Protein AF-A0A518CKQ8-F1 (afdb_monomer)

InterPro domains:
  IPR009061 Putative DNA-binding domain s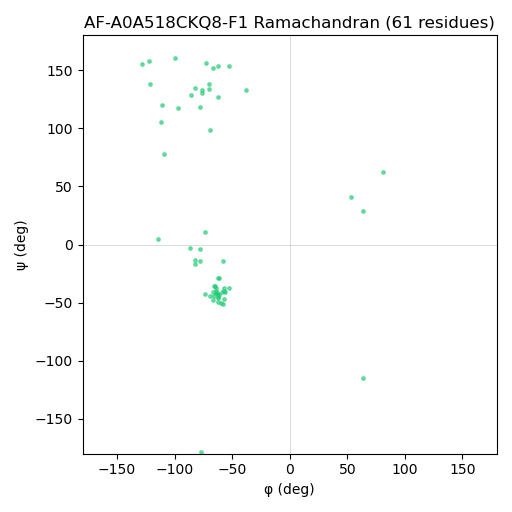uperfamily [SSF46955] (9-56)
  IPR041657 Helix-turn-helix domain, group 17 [PF12728] (9-58)

Structure (mmCIF, N/CA/C/O backbone):
data_AF-A0A518CKQ8-F1
#
_entry.id   AF-A0A518CKQ8-F1
#
loop_
_atom_site.group_PDB
_atom_site.id
_atom_site.type_symbol
_atom_site.label_atom_id
_atom_site.label_alt_id
_atom_site.label_comp_id
_atom_site.label_asym_id
_atom_site.label_entity_id
_atom_site.label_seq_id
_atom_site.pdbx_PDB_ins_code
_atom_site.Cartn_x
_atom_site.Cartn_y
_atom_site.Cartn_z
_atom_site.occupancy
_atom_site.B_iso_or_equiv
_atom_site.auth_seq_id
_atom_site.auth_comp_id
_atom_site.auth_asym_id
_atom_site.auth_atom_id
_atom_site.pdbx_PDB_model_num
ATOM 1 N N . MET A 1 1 ? -16.608 10.071 -16.461 1.00 41.78 1 MET A N 1
ATOM 2 C CA . MET A 1 1 ? -15.315 10.774 -16.342 1.00 41.78 1 MET A CA 1
ATOM 3 C C . MET A 1 1 ? -14.458 9.933 -15.409 1.00 41.78 1 MET A C 1
ATOM 5 O O . MET A 1 1 ? -14.783 9.880 -14.235 1.00 41.78 1 MET A O 1
ATOM 9 N N . LYS A 1 2 ? -13.508 9.143 -15.930 1.00 43.06 2 LYS A N 1
ATOM 10 C CA . LYS A 1 2 ? -12.618 8.336 -15.078 1.00 43.06 2 LYS A CA 1
ATOM 11 C C . LYS A 1 2 ? -11.550 9.265 -14.508 1.00 43.06 2 LYS A C 1
ATOM 13 O O . LYS A 1 2 ? -10.851 9.911 -15.286 1.00 43.06 2 LYS A O 1
ATOM 18 N N . SER A 1 3 ? -11.506 9.397 -13.185 1.00 52.00 3 SER A N 1
ATOM 19 C CA . SER A 1 3 ? -10.476 10.167 -12.485 1.00 52.00 3 SER A CA 1
ATOM 20 C C . SER A 1 3 ? -9.095 9.557 -12.745 1.00 52.00 3 SER A C 1
ATOM 22 O O . SER A 1 3 ? -8.974 8.368 -13.037 1.00 52.00 3 SER A O 1
ATOM 24 N N . MET A 1 4 ? -8.055 10.385 -12.657 1.00 56.66 4 MET A N 1
ATOM 25 C CA . MET A 1 4 ? -6.661 10.049 -12.982 1.00 56.66 4 MET A CA 1
ATOM 26 C C . MET A 1 4 ? -6.095 8.863 -12.164 1.00 56.66 4 MET A C 1
ATOM 28 O O . MET A 1 4 ? -5.072 8.289 -12.528 1.00 56.66 4 MET A O 1
ATOM 32 N N . ASP A 1 5 ? -6.779 8.474 -11.090 1.00 62.94 5 ASP A N 1
ATOM 33 C CA . ASP A 1 5 ? -6.375 7.461 -10.112 1.00 62.94 5 ASP A CA 1
ATOM 34 C C . ASP A 1 5 ? -6.571 6.002 -10.578 1.00 62.94 5 ASP A C 1
ATOM 36 O O . ASP A 1 5 ? -6.006 5.088 -9.981 1.00 62.94 5 ASP A O 1
ATOM 40 N N . ASP A 1 6 ? -7.335 5.757 -11.652 1.00 67.69 6 ASP A N 1
ATOM 41 C CA . ASP A 1 6 ? -7.699 4.399 -12.114 1.00 67.69 6 ASP A CA 1
ATOM 42 C C . ASP A 1 6 ? -6.483 3.541 -12.540 1.00 67.69 6 ASP A C 1
ATOM 44 O O . ASP A 1 6 ? -6.497 2.313 -12.439 1.00 67.69 6 ASP A O 1
ATOM 48 N N . TYR A 1 7 ? -5.412 4.185 -13.018 1.00 81.50 7 TYR A N 1
ATOM 49 C CA . TYR A 1 7 ? -4.210 3.520 -13.550 1.00 81.50 7 TYR A CA 1
ATOM 50 C C . TYR A 1 7 ? -2.949 3.766 -12.721 1.00 81.50 7 TYR A C 1
ATOM 52 O O . TYR A 1 7 ? -1.853 3.358 -13.110 1.00 81.50 7 TYR A O 1
ATOM 60 N N . GLU A 1 8 ? -3.079 4.448 -11.590 1.00 89.94 8 GLU A N 1
ATOM 61 C CA . GLU A 1 8 ? -1.931 4.829 -10.786 1.00 89.94 8 GLU A CA 1
ATOM 62 C C . GLU A 1 8 ? -1.388 3.625 -9.993 1.00 89.94 8 GLU A C 1
ATOM 64 O O . GLU A 1 8 ? -2.133 2.857 -9.375 1.00 89.94 8 GLU A O 1
ATOM 69 N N . LEU A 1 9 ? -0.062 3.454 -10.039 1.00 93.12 9 LEU A N 1
ATOM 70 C CA . LEU A 1 9 ? 0.663 2.372 -9.379 1.00 93.12 9 LEU A CA 1
ATOM 71 C C . LEU A 1 9 ? 1.533 2.906 -8.243 1.00 93.12 9 LEU A C 1
ATOM 73 O O . LEU A 1 9 ? 2.636 3.407 -8.469 1.00 93.12 9 LEU A O 1
ATOM 77 N N . LEU A 1 10 ? 1.079 2.680 -7.019 1.00 94.12 10 LE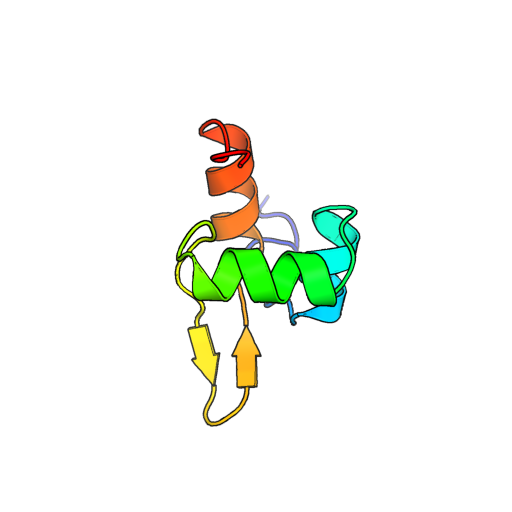U A N 1
ATOM 78 C CA . LEU A 1 10 ? 1.741 3.111 -5.800 1.00 94.12 10 LEU A CA 1
ATOM 79 C C . LEU A 1 10 ? 2.935 2.240 -5.464 1.00 94.12 10 LEU A C 1
ATOM 81 O O . LEU A 1 10 ? 2.827 1.014 -5.402 1.00 94.12 10 LEU A O 1
ATOM 85 N N . ASP A 1 11 ? 4.069 2.868 -5.191 1.00 95.00 11 ASP A N 1
ATOM 86 C CA . ASP A 1 11 ? 5.162 2.224 -4.486 1.00 95.00 11 ASP A CA 1
ATOM 87 C C . ASP A 1 11 ? 4.896 2.124 -2.972 1.00 95.00 11 ASP A C 1
ATOM 89 O O . ASP A 1 11 ? 3.845 2.495 -2.443 1.00 95.00 11 ASP A O 1
ATOM 93 N N . ARG A 1 12 ? 5.865 1.565 -2.242 1.00 94.56 12 ARG A N 1
ATOM 94 C CA . ARG A 1 12 ? 5.747 1.375 -0.790 1.00 94.56 12 ARG A CA 1
ATOM 95 C C . ARG A 1 12 ? 5.684 2.700 -0.028 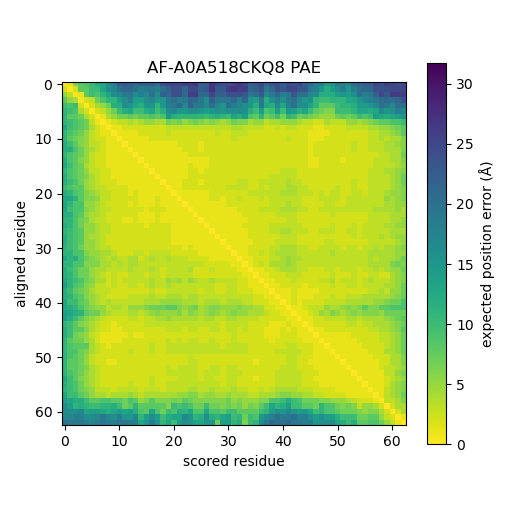1.00 94.56 12 ARG A C 1
ATOM 97 O O . ARG A 1 12 ? 5.017 2.757 1.000 1.00 94.56 12 ARG A O 1
ATOM 104 N N . ALA A 1 13 ? 6.400 3.729 -0.470 1.00 95.00 13 ALA A N 1
ATOM 105 C CA . ALA A 1 13 ? 6.425 5.022 0.203 1.00 95.00 13 ALA A CA 1
ATOM 106 C C . ALA A 1 13 ? 5.118 5.781 -0.023 1.00 95.00 13 ALA A C 1
ATOM 108 O O . ALA A 1 13 ? 4.560 6.327 0.928 1.00 95.00 13 ALA A O 1
ATOM 109 N N . GLU A 1 14 ? 4.597 5.760 -1.245 1.00 95.06 14 GLU A N 1
ATOM 110 C CA . GLU A 1 14 ? 3.302 6.340 -1.598 1.00 95.06 14 GLU A CA 1
ATOM 111 C C . GLU A 1 14 ? 2.169 5.636 -0.844 1.00 95.06 14 GLU A C 1
ATOM 113 O O . GLU A 1 14 ? 1.341 6.287 -0.203 1.00 95.06 14 GLU A O 1
ATOM 118 N N . LEU A 1 15 ? 2.179 4.299 -0.819 1.00 94.31 15 LEU A N 1
ATOM 119 C CA . LEU A 1 15 ? 1.185 3.521 -0.082 1.00 94.31 15 LEU A CA 1
ATOM 120 C C . LEU A 1 15 ? 1.237 3.797 1.428 1.00 94.31 15 LEU A C 1
ATOM 122 O O . LEU A 1 15 ? 0.196 3.967 2.061 1.00 94.31 15 LEU A O 1
ATOM 126 N N . ALA A 1 16 ? 2.433 3.875 2.017 1.00 94.94 16 ALA A N 1
ATOM 127 C CA . ALA A 1 16 ? 2.602 4.191 3.435 1.00 94.94 16 ALA A CA 1
ATOM 128 C C . ALA A 1 16 ? 2.041 5.578 3.783 1.00 94.94 16 ALA A C 1
ATOM 130 O O . ALA A 1 16 ? 1.328 5.719 4.778 1.00 94.94 16 ALA A O 1
ATOM 131 N N . GLN A 1 17 ? 2.306 6.578 2.937 1.00 94.38 17 GLN A N 1
ATOM 132 C CA . GLN A 1 17 ? 1.764 7.927 3.095 1.00 94.38 17 GLN A CA 1
ATOM 133 C C . GLN A 1 17 ? 0.235 7.938 3.009 1.00 94.38 17 GLN A C 1
ATOM 135 O O . GLN A 1 17 ? -0.417 8.520 3.876 1.00 94.38 17 GLN A O 1
ATOM 140 N N . ARG A 1 18 ? -0.353 7.235 2.031 1.00 90.81 18 ARG A N 1
ATOM 141 C CA . ARG A 1 18 ? -1.817 7.145 1.882 1.00 90.81 18 ARG A CA 1
ATOM 142 C C . ARG A 1 18 ? -2.493 6.462 3.059 1.00 90.81 18 ARG A C 1
ATOM 144 O O . ARG A 1 18 ? -3.516 6.937 3.540 1.00 90.81 18 ARG A O 1
ATOM 151 N N . LEU A 1 19 ? -1.891 5.388 3.562 1.00 91.06 19 LEU A N 1
ATOM 152 C CA . LEU A 1 19 ? -2.387 4.677 4.738 1.00 91.06 19 LEU A CA 1
ATOM 153 C C . LEU A 1 19 ? -2.046 5.386 6.059 1.00 91.06 19 LEU A C 1
ATOM 155 O O . LEU A 1 19 ? -2.483 4.930 7.112 1.00 91.06 19 LEU A O 1
ATOM 159 N N . LYS A 1 20 ? -1.284 6.491 6.022 1.00 93.25 20 LYS A N 1
ATOM 160 C CA . LYS A 1 20 ? -0.790 7.231 7.196 1.00 93.25 20 LYS A CA 1
ATOM 161 C C . LYS A 1 20 ? -0.050 6.332 8.193 1.00 93.25 20 LYS A C 1
ATOM 163 O O . LYS A 1 20 ? -0.193 6.469 9.407 1.00 93.25 20 LYS A O 1
ATOM 168 N N . VAL A 1 21 ? 0.760 5.407 7.680 1.00 93.75 21 VAL A N 1
ATOM 169 C CA . VAL A 1 21 ? 1.584 4.495 8.484 1.00 93.75 21 VAL A CA 1
ATOM 170 C C . VAL A 1 21 ? 3.059 4.634 8.134 1.00 93.75 21 VAL A C 1
ATOM 172 O O . VAL A 1 21 ? 3.428 5.058 7.044 1.00 93.75 21 VAL A O 1
ATOM 175 N N . SER A 1 22 ? 3.938 4.225 9.049 1.00 95.56 22 SER A N 1
ATOM 176 C CA . SER A 1 22 ? 5.366 4.135 8.734 1.00 95.56 22 SER A CA 1
ATOM 177 C C . SER A 1 22 ? 5.638 3.038 7.692 1.00 95.56 22 SER A C 1
ATOM 179 O O . SE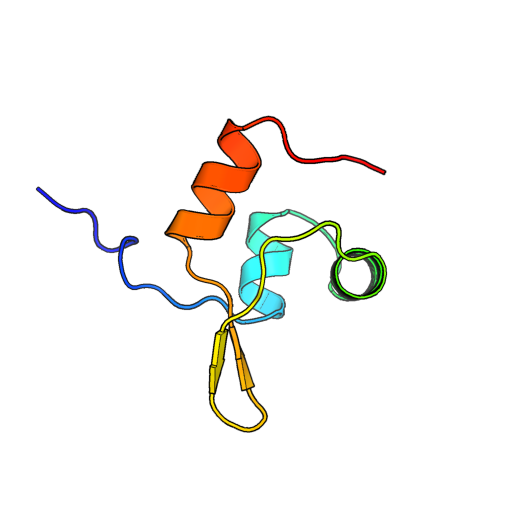R A 1 22 ? 4.948 2.015 7.668 1.00 95.56 22 SER A O 1
ATOM 181 N N . LEU A 1 23 ? 6.706 3.180 6.898 1.00 95.56 23 LEU A N 1
ATOM 182 C CA . LEU A 1 23 ? 7.184 2.122 5.990 1.00 95.56 23 LEU A CA 1
ATOM 183 C C . LEU A 1 23 ? 7.405 0.785 6.713 1.00 95.56 23 LEU A C 1
ATOM 185 O O . LEU A 1 23 ? 7.096 -0.277 6.178 1.00 95.56 23 LEU A O 1
ATOM 189 N N . ARG A 1 24 ? 7.896 0.834 7.956 1.00 95.50 24 ARG A N 1
ATOM 190 C CA . ARG A 1 24 ? 8.090 -0.348 8.805 1.00 95.50 24 A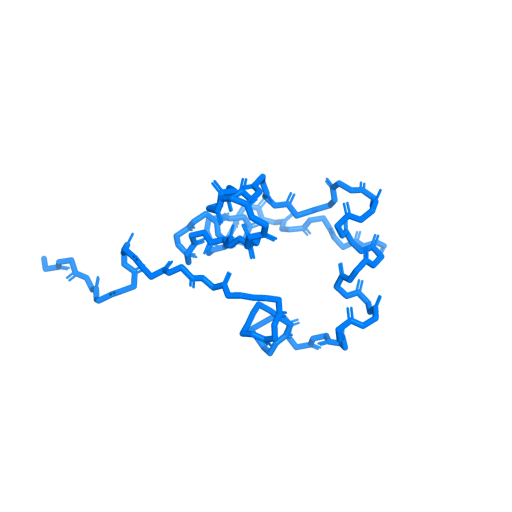RG A CA 1
ATOM 191 C C . ARG A 1 24 ? 6.765 -1.030 9.144 1.00 95.50 24 ARG A C 1
ATOM 193 O O . ARG A 1 24 ? 6.684 -2.257 9.139 1.00 95.50 24 ARG A O 1
ATOM 200 N N . THR A 1 25 ? 5.730 -0.251 9.450 1.00 94.25 25 THR A N 1
ATOM 201 C CA . THR A 1 25 ? 4.376 -0.765 9.690 1.00 94.25 25 THR A CA 1
ATOM 202 C C . THR A 1 25 ? 3.802 -1.366 8.412 1.00 94.25 25 THR A C 1
ATOM 204 O O . THR A 1 25 ? 3.308 -2.490 8.445 1.00 94.25 25 THR A O 1
ATOM 207 N N . LEU A 1 26 ? 3.959 -0.681 7.275 1.00 94.12 26 LEU A N 1
ATOM 208 C CA . LEU A 1 26 ? 3.528 -1.194 5.978 1.00 94.12 26 LEU A CA 1
ATOM 209 C C . LEU A 1 26 ? 4.188 -2.543 5.661 1.00 94.12 26 LEU A C 1
ATOM 211 O O . LEU A 1 26 ? 3.500 -3.497 5.315 1.00 94.12 26 LEU A O 1
ATOM 215 N N . GLN A 1 27 ? 5.504 -2.669 5.853 1.00 92.94 27 GLN A N 1
ATOM 216 C CA . GLN A 1 27 ? 6.222 -3.935 5.667 1.00 92.94 27 GLN A CA 1
ATOM 217 C C . GLN A 1 27 ? 5.659 -5.066 6.535 1.00 92.94 27 GLN A C 1
ATOM 219 O O . GLN A 1 27 ? 5.525 -6.191 6.059 1.00 92.94 27 GLN A O 1
ATOM 224 N N . ARG A 1 28 ? 5.282 -4.777 7.788 1.00 92.75 28 ARG A N 1
ATOM 225 C CA . ARG A 1 28 ? 4.620 -5.760 8.660 1.00 92.75 28 ARG A CA 1
ATOM 226 C C . ARG A 1 28 ? 3.252 -6.172 8.119 1.00 92.75 28 ARG A C 1
ATOM 228 O O . ARG A 1 28 ? 2.924 -7.350 8.188 1.00 92.75 28 ARG A O 1
ATOM 235 N N . TYR A 1 29 ? 2.472 -5.240 7.574 1.00 91.69 29 TYR A N 1
ATOM 236 C CA . TYR A 1 29 ? 1.168 -5.545 6.974 1.00 91.69 29 TYR A CA 1
ATOM 237 C C . TYR A 1 29 ? 1.311 -6.395 5.710 1.00 91.69 29 TYR A C 1
ATOM 239 O O . TYR A 1 29 ? 0.573 -7.365 5.549 1.00 91.69 29 TYR A O 1
ATOM 247 N N . ILE A 1 30 ? 2.307 -6.095 4.870 1.00 91.12 30 ILE A N 1
ATOM 248 C CA . ILE A 1 30 ? 2.659 -6.907 3.696 1.00 91.12 30 ILE A CA 1
ATOM 249 C C . ILE A 1 30 ? 3.032 -8.328 4.133 1.00 91.12 30 ILE A C 1
ATOM 251 O O . ILE A 1 30 ? 2.471 -9.291 3.621 1.00 91.12 30 ILE A O 1
ATOM 255 N N . ALA A 1 31 ? 3.929 -8.466 5.115 1.00 91.00 3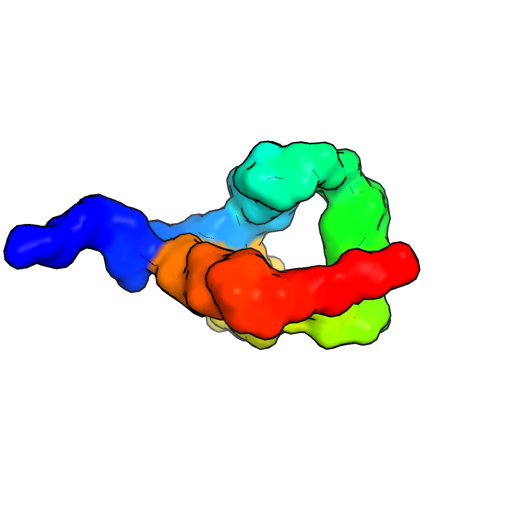1 ALA A N 1
ATOM 256 C CA . ALA A 1 31 ? 4.365 -9.769 5.620 1.00 91.00 31 ALA A CA 1
ATOM 257 C C . ALA A 1 31 ? 3.217 -10.592 6.233 1.00 91.00 31 ALA A C 1
ATOM 259 O O . ALA A 1 31 ? 3.250 -11.817 6.199 1.00 91.00 31 ALA A O 1
ATOM 260 N N . ARG A 1 32 ? 2.192 -9.923 6.775 1.00 90.50 32 ARG A N 1
ATOM 261 C CA . ARG A 1 32 ? 0.975 -10.549 7.316 1.00 90.50 32 ARG A CA 1
ATOM 262 C C . ARG A 1 32 ? -0.116 -10.795 6.267 1.00 90.50 32 ARG A C 1
ATOM 264 O O . ARG A 1 32 ? -1.164 -11.320 6.626 1.00 90.50 32 ARG A O 1
ATOM 271 N N . GLY A 1 33 ? 0.085 -10.393 5.010 1.00 90.19 33 GLY A N 1
ATOM 272 C CA . GLY A 1 33 ? -0.928 -10.514 3.956 1.00 90.19 33 GLY A CA 1
ATOM 273 C C . GLY A 1 33 ? -2.190 -9.682 4.215 1.00 90.19 33 GLY A C 1
ATOM 274 O O . GLY A 1 33 ? -3.276 -10.071 3.799 1.00 90.19 33 GLY A O 1
ATOM 275 N N . MET A 1 34 ? -2.067 -8.563 4.939 1.00 89.06 34 MET A N 1
ATOM 276 C CA . MET A 1 34 ? -3.204 -7.703 5.310 1.00 89.06 34 MET A CA 1
ATOM 277 C C . MET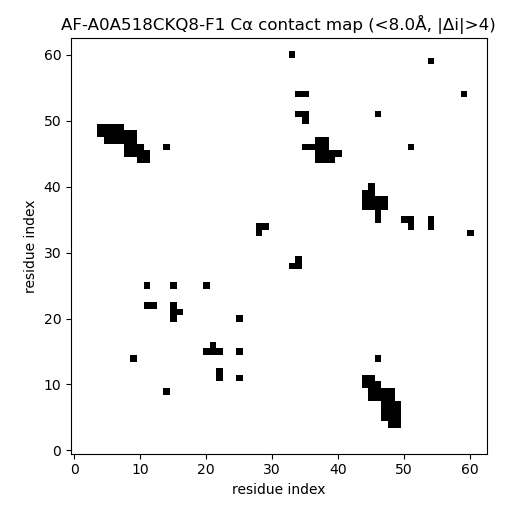 A 1 34 ? -3.618 -6.729 4.201 1.00 89.06 34 MET A C 1
ATOM 279 O O . MET A 1 34 ? -4.714 -6.179 4.256 1.00 89.06 34 MET A O 1
ATOM 283 N N . LEU A 1 35 ? -2.746 -6.508 3.217 1.00 90.00 35 LEU A N 1
ATOM 284 C CA . LEU A 1 35 ? -2.968 -5.593 2.098 1.00 90.00 35 LEU A CA 1
ATOM 285 C C . LEU A 1 35 ? -3.417 -6.352 0.843 1.00 90.00 35 LEU A C 1
ATOM 287 O O . LEU A 1 35 ? -3.136 -7.549 0.723 1.00 90.00 35 LEU A O 1
ATOM 291 N N . PRO A 1 36 ? -4.033 -5.654 -0.126 1.00 91.19 36 PRO A N 1
ATOM 292 C CA . PRO A 1 36 ? -4.288 -6.198 -1.454 1.00 91.19 36 PRO A CA 1
ATOM 293 C C . PRO A 1 36 ? -3.022 -6.751 -2.108 1.00 91.19 36 PRO A C 1
ATOM 295 O O . PRO A 1 36 ? -1.897 -6.325 -1.809 1.00 91.19 36 PRO A O 1
ATOM 298 N N . LYS A 1 37 ? -3.209 -7.714 -3.017 1.00 90.31 37 LYS A N 1
ATOM 299 C CA . LYS A 1 37 ? -2.095 -8.333 -3.738 1.00 90.31 37 LYS A CA 1
ATOM 300 C C . LYS A 1 37 ? -1.375 -7.271 -4.577 1.00 90.31 37 LYS A C 1
ATOM 302 O O . LYS A 1 37 ? -2.029 -6.595 -5.367 1.00 90.31 37 LYS A O 1
ATOM 307 N N . PRO A 1 38 ? -0.048 -7.123 -4.439 1.00 93.31 38 PRO A N 1
ATOM 308 C CA . PRO A 1 38 ? 0.695 -6.204 -5.279 1.00 93.31 38 PRO A CA 1
ATOM 309 C C . PRO A 1 38 ? 0.835 -6.728 -6.709 1.00 93.31 38 PRO A C 1
ATOM 311 O O . PRO A 1 38 ? 0.859 -7.933 -6.964 1.00 93.31 38 PRO A O 1
ATOM 314 N N . VAL A 1 39 ? 1.042 -5.793 -7.626 1.00 92.69 39 VAL A N 1
ATOM 315 C CA . VAL A 1 39 ? 1.552 -6.036 -8.971 1.00 92.69 39 VAL A CA 1
ATOM 316 C C . VAL A 1 39 ? 3.081 -6.046 -8.919 1.00 92.69 39 VAL A C 1
ATOM 318 O O . VAL A 1 39 ? 3.709 -5.119 -8.399 1.00 92.69 39 VAL A O 1
ATOM 321 N N . TYR A 1 40 ? 3.687 -7.092 -9.478 1.00 92.75 40 TYR A N 1
ATOM 322 C CA . TYR A 1 40 ? 5.138 -7.221 -9.585 1.00 92.75 40 TYR A CA 1
ATOM 323 C C . TYR A 1 40 ? 5.604 -6.772 -10.970 1.00 92.75 40 TYR A C 1
ATOM 325 O O . TYR A 1 40 ? 5.253 -7.377 -11.980 1.00 92.75 40 TYR A O 1
ATOM 333 N N . LEU A 1 41 ? 6.423 -5.723 -11.011 1.00 91.50 41 LEU A N 1
ATOM 334 C CA . LEU A 1 41 ? 7.099 -5.239 -12.215 1.00 91.50 41 LEU A CA 1
ATOM 335 C C . LEU A 1 41 ? 8.592 -5.565 -12.080 1.00 91.50 41 LEU A C 1
ATOM 337 O O . LEU A 1 41 ? 9.411 -4.738 -11.672 1.00 91.50 41 LEU A O 1
ATOM 341 N N . GLY A 1 42 ? 8.932 -6.833 -12.323 1.00 92.88 42 GLY A N 1
ATOM 342 C CA . GLY A 1 42 ? 10.259 -7.379 -12.039 1.00 92.88 42 GLY A CA 1
ATOM 343 C C . GLY A 1 42 ? 10.558 -7.355 -10.538 1.00 92.88 42 GLY A C 1
ATOM 344 O O . GLY A 1 42 ? 9.896 -8.030 -9.755 1.00 92.88 42 GLY A O 1
ATOM 345 N N . ARG A 1 43 ? 11.556 -6.561 -10.126 1.00 90.94 43 ARG A N 1
ATOM 346 C CA . ARG A 1 43 ? 11.899 -6.362 -8.702 1.00 90.94 43 ARG A CA 1
ATOM 347 C C . ARG A 1 43 ? 11.023 -5.315 -8.010 1.00 90.94 43 ARG A C 1
ATOM 349 O O . ARG A 1 43 ? 11.060 -5.209 -6.784 1.00 90.94 43 ARG A O 1
ATOM 356 N N . LEU A 1 44 ? 10.272 -4.522 -8.773 1.00 91.94 44 LEU A N 1
ATOM 357 C CA . LEU A 1 44 ? 9.414 -3.477 -8.229 1.00 91.94 44 LEU A CA 1
ATOM 358 C C . LEU A 1 44 ? 8.089 -4.079 -7.764 1.00 91.94 44 LEU A C 1
ATOM 360 O O . LEU A 1 44 ? 7.466 -4.868 -8.471 1.00 91.94 44 LEU A O 1
ATOM 364 N N . VAL A 1 45 ? 7.656 -3.669 -6.577 1.00 93.38 45 VAL A N 1
ATOM 365 C CA . VAL A 1 45 ? 6.378 -4.065 -5.982 1.00 93.38 45 VAL A CA 1
ATOM 366 C C . VAL A 1 45 ? 5.488 -2.831 -5.959 1.00 93.38 45 VAL A C 1
ATOM 368 O O . VAL A 1 45 ? 5.874 -1.827 -5.356 1.00 93.38 45 VAL A O 1
ATOM 371 N N . ARG A 1 46 ? 4.340 -2.903 -6.633 1.00 94.44 46 ARG A N 1
ATOM 372 C CA . ARG A 1 46 ? 3.398 -1.792 -6.789 1.00 94.44 46 ARG A CA 1
ATOM 373 C C . ARG A 1 46 ? 1.983 -2.196 -6.395 1.00 94.44 46 ARG A C 1
ATOM 375 O O . ARG A 1 46 ? 1.635 -3.366 -6.492 1.00 94.44 46 ARG A O 1
ATOM 382 N N . TRP A 1 47 ? 1.156 -1.234 -6.013 1.00 94.44 47 TRP A N 1
ATOM 383 C CA . TRP A 1 47 ? -0.272 -1.432 -5.762 1.00 94.44 47 TRP A CA 1
ATOM 384 C C . TRP A 1 47 ? -1.082 -0.522 -6.660 1.00 94.44 47 TRP A C 1
ATOM 386 O O . TRP A 1 47 ? -0.733 0.642 -6.818 1.00 94.44 47 TRP A O 1
ATOM 396 N N . ARG A 1 48 ? -2.168 -1.032 -7.235 1.00 93.12 48 ARG A N 1
ATOM 397 C CA . ARG A 1 48 ? -3.113 -0.162 -7.929 1.00 93.12 48 ARG A CA 1
ATOM 398 C C . ARG A 1 48 ? -3.832 0.690 -6.903 1.00 93.12 48 ARG A C 1
ATOM 400 O O . ARG A 1 48 ? -4.287 0.178 -5.882 1.00 93.12 48 ARG A O 1
ATOM 407 N N . THR A 1 49 ? -3.936 1.980 -7.180 1.00 92.38 49 THR A N 1
ATOM 408 C CA . THR A 1 49 ? -4.664 2.908 -6.316 1.00 92.38 49 THR A CA 1
ATOM 409 C C . THR A 1 49 ? -6.109 2.462 -6.104 1.00 92.38 49 THR A C 1
ATOM 411 O O . THR A 1 49 ? -6.588 2.483 -4.973 1.00 92.38 49 THR A O 1
ATOM 414 N N . THR A 1 50 ? -6.766 1.980 -7.157 1.00 91.38 50 THR A N 1
ATOM 415 C CA . THR A 1 50 ? -8.135 1.450 -7.117 1.00 91.38 50 THR A CA 1
ATOM 416 C C . THR A 1 50 ? -8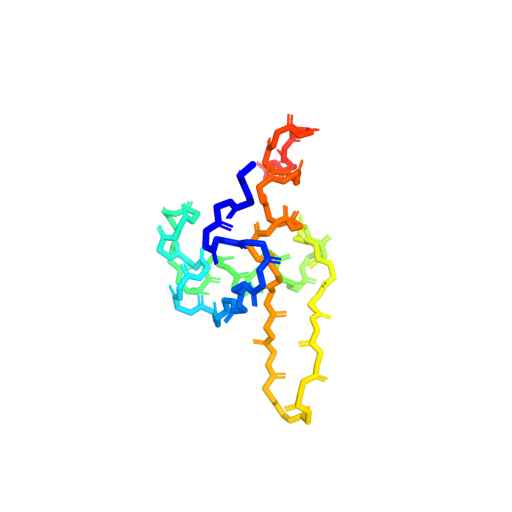.283 0.286 -6.147 1.00 91.38 50 THR A C 1
ATOM 418 O O . THR A 1 50 ? -9.103 0.375 -5.240 1.00 91.38 50 THR A O 1
ATOM 421 N N . ASP A 1 51 ? -7.427 -0.734 -6.246 1.00 91.94 51 ASP A N 1
ATOM 422 C CA . ASP A 1 51 ? -7.450 -1.891 -5.340 1.00 91.94 51 ASP A CA 1
ATOM 423 C C . ASP A 1 51 ? -7.296 -1.468 -3.868 1.00 91.94 51 ASP A C 1
ATOM 425 O O . ASP A 1 51 ? -7.906 -2.049 -2.971 1.00 91.94 51 ASP A O 1
ATOM 429 N N . ILE A 1 52 ? -6.466 -0.452 -3.595 1.00 91.81 52 ILE A N 1
ATOM 430 C CA . ILE A 1 52 ? -6.283 0.079 -2.239 1.00 91.81 52 ILE A CA 1
ATOM 431 C C . ILE A 1 52 ? -7.533 0.816 -1.760 1.00 91.81 52 ILE A C 1
ATOM 433 O O . ILE A 1 52 ? -7.939 0.618 -0.617 1.00 91.81 52 ILE A O 1
ATOM 437 N N . ILE A 1 53 ? -8.136 1.657 -2.602 1.00 90.25 53 ILE A N 1
ATOM 438 C CA . ILE A 1 53 ? -9.361 2.393 -2.267 1.00 90.25 53 ILE A CA 1
ATOM 439 C C . ILE A 1 53 ? -10.502 1.413 -1.997 1.00 90.25 53 ILE A C 1
ATOM 441 O O . ILE A 1 53 ? -11.127 1.498 -0.943 1.00 90.25 53 ILE A O 1
ATOM 445 N N . GLU A 1 54 ? -10.720 0.444 -2.887 1.00 90.25 54 GLU A N 1
ATOM 446 C CA . GLU A 1 54 ? -11.729 -0.602 -2.707 1.00 90.25 54 GLU A CA 1
ATOM 447 C C . GLU A 1 54 ? -11.479 -1.397 -1.425 1.00 90.25 54 GLU A C 1
ATOM 449 O O . GLU A 1 54 ? -12.406 -1.701 -0.679 1.00 90.25 54 GLU A O 1
ATOM 454 N N . TRP A 1 55 ? -10.225 -1.722 -1.116 1.00 90.88 55 TRP A N 1
ATOM 455 C CA . TRP A 1 55 ? -9.888 -2.417 0.123 1.00 90.88 55 TRP A CA 1
ATOM 456 C C . TRP A 1 55 ? -10.165 -1.588 1.383 1.00 90.88 55 TRP A C 1
ATOM 458 O O . TRP A 1 55 ? -10.569 -2.148 2.404 1.00 90.88 55 TRP A O 1
ATOM 468 N N . ILE A 1 56 ? -9.957 -0.270 1.333 1.00 89.38 56 ILE A N 1
ATOM 469 C CA . ILE A 1 56 ? -10.313 0.637 2.432 1.00 89.38 56 ILE A CA 1
ATOM 470 C C . ILE A 1 56 ? -11.834 0.679 2.601 1.00 89.38 56 ILE A C 1
ATOM 472 O O . ILE A 1 56 ? -12.314 0.525 3.725 1.00 89.38 56 ILE A O 1
ATOM 476 N N . ASP A 1 57 ? -12.566 0.843 1.498 1.00 89.25 57 ASP A N 1
ATOM 477 C CA . ASP A 1 57 ? -14.027 0.966 1.479 1.00 89.25 57 ASP A CA 1
ATOM 478 C C . ASP A 1 57 ? -14.724 -0.313 1.970 1.00 89.25 57 ASP A C 1
ATOM 480 O O . ASP A 1 57 ? -15.660 -0.264 2.764 1.00 89.25 57 ASP A O 1
ATOM 484 N N . ASN A 1 58 ? -14.172 -1.481 1.632 1.00 88.31 58 ASN A N 1
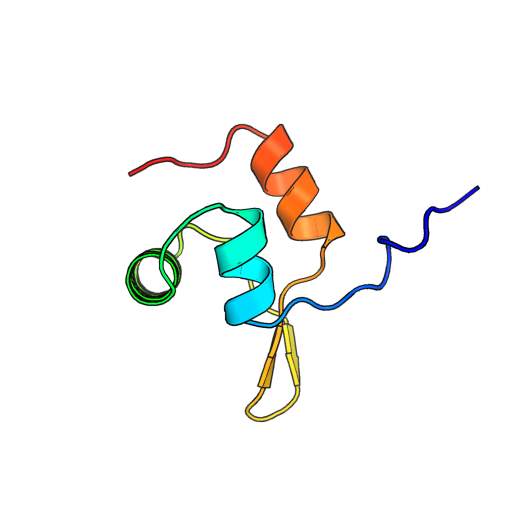ATOM 485 C CA . ASN A 1 58 ? -14.653 -2.783 2.102 1.00 88.31 58 ASN A CA 1
ATOM 486 C C . ASN A 1 58 ? -14.317 -3.093 3.579 1.00 88.31 58 ASN A C 1
ATOM 488 O O . ASN A 1 58 ? -14.483 -4.229 4.028 1.00 88.31 58 ASN A O 1
ATOM 492 N N . GLY A 1 59 ? -13.845 -2.111 4.354 1.00 80.88 59 GLY A N 1
ATOM 493 C CA . GLY A 1 59 ? -13.579 -2.268 5.783 1.00 80.88 59 GLY A CA 1
ATOM 494 C C . GLY A 1 59 ? -12.240 -2.945 6.053 1.00 80.88 59 GLY A C 1
ATOM 495 O O . GLY A 1 59 ? -12.184 -4.031 6.635 1.00 80.88 59 GLY A O 1
ATOM 496 N N . CYS A 1 60 ? -11.157 -2.290 5.623 1.00 81.25 60 CYS A N 1
ATOM 497 C CA . CYS A 1 60 ? -9.782 -2.756 5.784 1.00 81.25 60 CYS A CA 1
ATOM 498 C C . CYS A 1 60 ? -9.514 -3.445 7.137 1.00 81.25 60 CYS A C 1
ATOM 500 O O . CYS A 1 60 ? -9.864 -2.946 8.211 1.00 81.25 60 CYS A O 1
ATOM 502 N N . LYS A 1 61 ? -8.845 -4.606 7.092 1.00 68.38 61 LYS A N 1
ATOM 503 C CA . LYS A 1 61 ? -8.490 -5.367 8.297 1.00 68.38 61 LYS A CA 1
ATOM 504 C C . LYS A 1 61 ? -7.429 -4.601 9.086 1.00 68.38 61 LYS A C 1
ATOM 506 O O . LYS A 1 61 ? -6.244 -4.661 8.757 1.00 68.38 61 LYS A O 1
ATOM 511 N N . LYS A 1 62 ? -7.852 -3.874 10.121 1.00 57.84 62 LYS A N 1
ATOM 512 C CA . LYS A 1 62 ? -6.937 -3.327 11.129 1.00 57.84 62 LYS A CA 1
ATOM 513 C C . LYS A 1 62 ? -6.383 -4.491 11.968 1.00 57.84 62 LYS A C 1
ATOM 515 O O . LYS A 1 62 ? -7.142 -5.418 12.254 1.00 57.84 62 LYS A O 1
ATOM 520 N N . PRO A 1 63 ? -5.079 -4.496 12.290 1.00 53.44 63 PRO A N 1
ATOM 521 C CA . PRO A 1 63 ? -4.525 -5.445 13.250 1.00 53.44 63 PRO A CA 1
ATOM 522 C C . PRO A 1 63 ? -5.104 -5.248 14.652 1.00 53.44 63 PRO A C 1
ATOM 524 O O . PRO A 1 63 ? -5.571 -4.124 14.951 1.00 53.44 63 PRO A O 1
#

Secondary structure (DSSP, 8-state):
---GGGG-EE-HHHHHHHTT--HHHHHHHHHTT-SPPPEEETTEEEEEHHHHHHHHHTT----

Nearest PDB structures (foldseek):
  8dgl-assembly1_B  TM=8.904E-01  e=2.014E-02  Mesorhizobium japonicum R7A
  8dgl-assembly1_C  TM=8.979E-01  e=4.861E-02  Mesorhizobium japonicum R7A
  6ama-assembly1_B  TM=7.192E-01  e=1.535E-02  Streptomyces venezuelae
  4j2n-assembly1_A  TM=7.495E-01  e=4.542E-02  Pukovnikvirus pukovnik
  4qvg-assembly1_A  TM=5.153E-01  e=5.214E-01  Streptosporangium sibiricum

Foldseek 3Di:
DDPPQQADWDALVRVCVVVVHDSVVSVVCVVVVQAPQFDDPDPGTTDRSVSRVVCVVVPRDDD

Mean predicted aligned error: 5.0 Å

Solvent-accessible surface area (backbone atoms only — not comparable to full-atom values): 3857 Å² total; per-residue (Å²): 134,86,62,85,51,76,80,35,69,33,42,64,68,56,47,14,59,74,68,72,46,52,60,70,55,44,52,52,35,55,76,66,63,60,54,77,86,62,50,72,63,82,91,44,62,26,32,50,46,48,59,51,51,54,43,51,74,73,61,54,74,73,132

Sequence (63 aa):
MKSMDDYELLDRAELAQRLKVSLRTLQRYIARGMLPKPVYLGRLVRWRTTDIIEWIDNGCKKP

Organism: NCBI:txid2528007

Radius of gyration: 11.55 Å; Cα contacts (8 Å, |Δi|>4): 59; chains: 1; bounding box: 27×21×30 Å

pLDDT: mean 86.66, std 13.31, range [41.78, 95.56]